Protein AF-A0A5C6ECI1-F1 (afdb_monomer)

Mean predicted aligned error: 12.62 Å

Secondary structure (DSSP, 8-state):
---TTSSEEEETTEEEEEEEPPPPPTTS-HHHHHTS-SEEEEEEEEEE---TT-S--EEEEEEE----S------------------

Radius of gyration: 21.87 Å; Cα contacts (8 Å, |Δi|>4): 93; chains: 1; bounding box: 57×57×39 Å

pLDDT: mean 78.05, std 19.33, range [36.78, 96.5]

Nearest PDB structures (foldseek):
  8i9x-assembly1_Ld  TM=5.108E-01  e=6.619E-01  Thermochaetoides thermophila DSM 1495
  8q87-assembly1_Bd  TM=5.052E-01  e=7.940E-01  Gallus gallus
  9cai-assembly1_Cd  TM=5.114E-01  e=1.012E+00  Caenorhabditis elegans
  8t3e-assembly1_Ad  TM=4.948E-01  e=1.857E+00  Saccharomyces cerevisiae
  4v91-assembly1_d  TM=4.543E-01  e=1.457E+00  Kluyveromyces lactis

Foldseek 3Di:
DD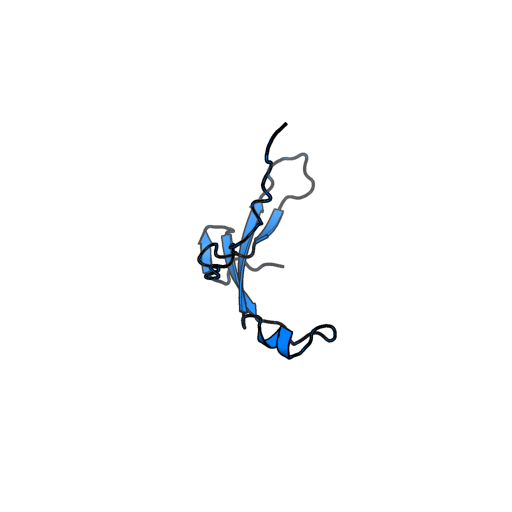DQVDAAAPDVQKHKDKDAQDPDDPVDDPVRSVPDDRIFIWIWGWDADPDPVDPDGIDIDIDGPPPPPDPPDPPPDDPDPDDDDDD

Solvent-accessible surface area (backbone atoms only — not comparable to full-atom values): 5953 Å² total; per-residue (Å²): 135,88,65,87,87,50,67,53,71,81,53,87,54,29,28,33,39,80,46,68,56,72,79,85,52,96,90,56,54,70,73,64,51,68,72,52,65,71,52,48,60,33,37,41,38,56,46,76,47,80,59,83,91,50,91,61,51,70,46,78,46,81,40,70,68,76,72,93,70,74,86,87,64,97,74,91,79,83,86,74,87,77,80,82,77,87,133

Sequence (87 aa):
MSDFRTGIRYGKDDHSIQIDKPSCPTWMSKEEYEGYPDFIMIREIKIHVTNQDFRTREIIVHTSLETDRTATNPECSSGDRRSANSC

Structure (mmCIF, N/CA/C/O backbone):
data_AF-A0A5C6ECI1-F1
#
_entry.id   AF-A0A5C6ECI1-F1
#
loop_
_atom_site.group_PDB
_atom_site.id
_atom_site.type_symbol
_atom_site.label_atom_id
_atom_site.label_alt_id
_atom_site.label_comp_id
_atom_site.label_asym_id
_atom_site.label_entity_id
_atom_site.label_seq_id
_atom_site.pdbx_PDB_ins_code
_atom_site.Cartn_x
_atom_site.Cartn_y
_atom_site.Cartn_z
_atom_site.occupancy
_atom_site.B_iso_or_equiv
_atom_site.auth_seq_id
_atom_site.auth_comp_id
_atom_site.auth_asym_id
_atom_site.auth_atom_id
_atom_site.pdbx_PDB_model_num
ATOM 1 N N . MET A 1 1 ? -11.072 -2.798 -2.412 1.00 58.91 1 MET A N 1
ATOM 2 C CA . MET A 1 1 ? -11.698 -3.187 -1.130 1.00 58.91 1 MET A CA 1
ATOM 3 C C . MET A 1 1 ? -10.704 -4.120 -0.462 1.00 58.91 1 MET A C 1
ATOM 5 O O . MET A 1 1 ? -10.347 -5.105 -1.091 1.00 58.91 1 MET A O 1
ATOM 9 N N . SER A 1 2 ? -10.141 -3.734 0.683 1.00 76.88 2 SER A N 1
ATOM 10 C CA . SER A 1 2 ? -9.043 -4.472 1.324 1.00 76.88 2 SER A CA 1
ATOM 11 C C . SER A 1 2 ? -9.567 -5.713 2.060 1.00 76.88 2 SER A C 1
ATOM 13 O O . SER A 1 2 ? -10.594 -5.636 2.743 1.00 76.88 2 SER A O 1
ATOM 15 N N . ASP A 1 3 ? -8.884 -6.852 1.898 1.00 82.94 3 ASP A N 1
ATOM 16 C CA . ASP A 1 3 ? -9.183 -8.099 2.607 1.00 82.94 3 ASP A CA 1
ATOM 17 C C . ASP A 1 3 ? -8.156 -8.369 3.717 1.00 82.94 3 ASP A C 1
ATOM 19 O O . ASP A 1 3 ? -7.122 -9.003 3.495 1.00 82.94 3 ASP A O 1
ATOM 23 N N . PHE A 1 4 ? -8.509 -7.956 4.940 1.00 83.50 4 PHE A N 1
ATOM 24 C CA . PHE A 1 4 ? -7.743 -8.143 6.186 1.00 83.50 4 PHE A CA 1
ATOM 25 C C . PHE A 1 4 ? -7.525 -9.606 6.592 1.00 83.50 4 PHE A C 1
ATOM 27 O O . PHE A 1 4 ? -6.941 -9.905 7.639 1.00 83.50 4 PHE A O 1
ATOM 34 N N . ARG A 1 5 ? -8.042 -10.553 5.802 1.00 79.94 5 ARG A N 1
ATOM 35 C CA . ARG A 1 5 ? -7.804 -11.975 6.018 1.00 79.94 5 ARG A CA 1
ATOM 36 C C . ARG A 1 5 ? -6.531 -12.468 5.339 1.00 79.94 5 ARG A C 1
ATOM 38 O O . ARG A 1 5 ? -6.070 -13.545 5.717 1.00 79.94 5 ARG A O 1
ATOM 45 N N . THR A 1 6 ? -5.982 -11.703 4.402 1.00 82.56 6 THR A N 1
ATOM 46 C CA . THR A 1 6 ? -4.792 -12.044 3.612 1.00 82.56 6 THR A CA 1
ATOM 47 C C . THR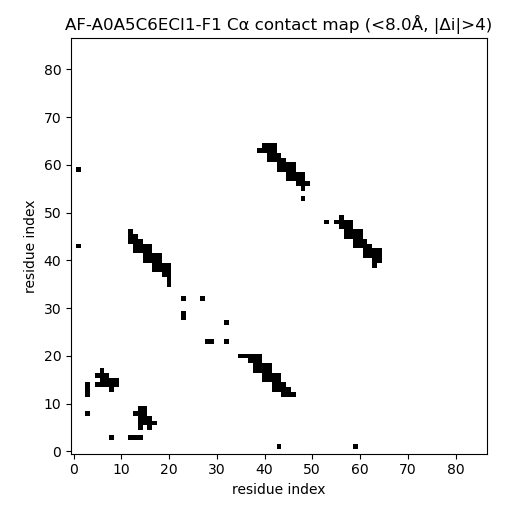 A 1 6 ? -3.528 -11.376 4.170 1.00 82.56 6 THR A C 1
ATOM 49 O O . THR A 1 6 ? -3.592 -10.688 5.185 1.00 82.56 6 THR A O 1
ATOM 52 N N . GLY A 1 7 ? -2.368 -11.621 3.554 1.00 87.25 7 GLY A N 1
ATOM 53 C CA . GLY A 1 7 ? -1.119 -10.955 3.929 1.00 87.25 7 GLY A CA 1
ATOM 54 C C . GLY A 1 7 ? -0.550 -11.350 5.299 1.00 87.25 7 GLY A C 1
ATOM 55 O O . GLY A 1 7 ? -0.904 -12.376 5.887 1.00 87.25 7 GLY A O 1
ATOM 56 N N . ILE A 1 8 ? 0.379 -10.530 5.796 1.00 89.94 8 ILE A N 1
ATOM 57 C CA . ILE A 1 8 ? 1.018 -10.697 7.110 1.00 89.94 8 ILE A CA 1
ATOM 58 C C . ILE A 1 8 ? 0.233 -9.882 8.134 1.00 89.94 8 ILE A C 1
ATOM 60 O O . ILE A 1 8 ? 0.212 -8.657 8.063 1.00 89.94 8 ILE A O 1
ATOM 64 N N . ARG A 1 9 ? -0.389 -10.543 9.112 1.00 91.31 9 ARG A N 1
ATOM 65 C CA . ARG A 1 9 ? -1.176 -9.864 10.154 1.00 91.31 9 ARG A CA 1
ATOM 66 C C . ARG A 1 9 ? -0.299 -9.415 11.322 1.00 91.31 9 ARG A C 1
ATOM 68 O O . ARG A 1 9 ? 0.457 -10.221 11.860 1.00 91.31 9 ARG A O 1
ATOM 75 N N . TYR A 1 10 ? -0.477 -8.172 11.767 1.00 89.25 10 TYR A N 1
ATOM 76 C CA . TYR A 1 10 ? 0.150 -7.640 12.989 1.00 89.25 10 TYR A CA 1
ATOM 77 C C . TYR A 1 10 ? -0.836 -7.516 14.152 1.00 89.25 10 TYR A C 1
ATOM 79 O O . TYR A 1 10 ? -0.430 -7.434 15.309 1.00 89.25 10 TYR A O 1
ATOM 87 N N . GLY A 1 11 ? -2.135 -7.534 13.858 1.00 88.38 11 GLY A N 1
ATOM 88 C CA . GLY A 1 11 ? -3.188 -7.446 14.854 1.00 88.38 11 GLY A CA 1
ATOM 89 C C . GLY A 1 11 ? -4.568 -7.496 14.213 1.00 88.38 11 GLY A C 1
ATOM 90 O O . GLY A 1 11 ? -4.722 -7.766 13.021 1.00 88.38 11 GLY A O 1
ATOM 91 N N . LYS A 1 12 ? -5.599 -7.241 15.018 1.00 89.88 12 LYS A N 1
ATOM 92 C CA . LYS A 1 12 ? -6.940 -7.007 14.481 1.00 89.88 12 LYS A CA 1
ATOM 93 C C . LYS A 1 12 ? -6.897 -5.737 13.627 1.00 89.88 12 LYS A C 1
ATOM 95 O O . LYS A 1 12 ? -6.396 -4.726 14.104 1.00 89.88 12 LYS A O 1
ATOM 100 N N . ASP A 1 13 ? -7.455 -5.802 12.417 1.00 91.25 13 ASP A N 1
ATOM 101 C CA . ASP A 1 13 ? -7.587 -4.652 11.511 1.00 91.25 13 ASP A CA 1
ATOM 102 C C . ASP A 1 13 ? -6.245 -4.033 11.062 1.00 91.25 13 ASP A C 1
ATOM 104 O O . ASP A 1 13 ? -6.209 -2.895 10.604 1.00 91.25 13 ASP A O 1
ATOM 108 N N . ASP A 1 14 ? -5.147 -4.787 11.166 1.00 91.88 14 ASP A N 1
ATOM 109 C CA . ASP A 1 14 ? -3.791 -4.338 10.846 1.00 91.88 14 ASP A CA 1
ATOM 110 C C . ASP A 1 14 ? -2.989 -5.471 10.195 1.00 91.88 14 ASP A C 1
ATOM 112 O O . ASP A 1 14 ? -2.707 -6.510 10.814 1.00 91.88 14 ASP A O 1
ATOM 116 N N . HIS A 1 15 ? -2.641 -5.276 8.925 1.00 91.75 15 HIS A N 1
ATOM 117 C CA . HIS A 1 15 ? -1.897 -6.251 8.133 1.00 91.75 15 HIS A CA 1
ATOM 118 C C . HIS A 1 15 ? -1.014 -5.583 7.075 1.00 91.75 15 HIS A C 1
ATOM 120 O O . HIS A 1 15 ? -1.181 -4.408 6.761 1.00 91.75 15 HIS A O 1
ATOM 126 N N . SER A 1 16 ? -0.072 -6.334 6.516 1.00 92.12 16 SER A N 1
ATOM 127 C CA . SER A 1 16 ? 0.682 -5.946 5.324 1.00 92.12 16 SER A CA 1
ATOM 128 C C . SER A 1 16 ? 0.331 -6.839 4.147 1.00 92.12 16 SER A C 1
ATOM 130 O O . SER A 1 16 ? 0.285 -8.064 4.289 1.00 92.12 16 SER A O 1
ATOM 132 N N . ILE A 1 17 ? 0.185 -6.233 2.975 1.00 91.25 17 ILE A N 1
ATOM 133 C CA . ILE A 1 17 ? -0.003 -6.917 1.696 1.00 91.25 17 ILE A CA 1
ATOM 134 C C . ILE A 1 17 ? 1.189 -6.663 0.772 1.00 91.25 17 ILE A C 1
ATOM 136 O O . ILE A 1 17 ? 1.849 -5.625 0.857 1.00 91.25 17 ILE A O 1
ATOM 140 N N . GLN A 1 18 ? 1.451 -7.621 -0.113 1.00 89.88 18 GLN A N 1
ATOM 141 C CA . GLN A 1 18 ? 2.377 -7.450 -1.224 1.00 89.88 18 GLN A CA 1
ATOM 142 C C . GLN A 1 18 ? 1.614 -6.876 -2.418 1.00 89.88 18 GLN A C 1
ATOM 144 O O . GLN A 1 18 ? 0.537 -7.366 -2.758 1.00 89.88 18 GLN A O 1
ATOM 149 N N . ILE A 1 19 ? 2.181 -5.855 -3.054 1.00 88.69 19 ILE A N 1
ATOM 150 C CA . ILE A 1 19 ? 1.708 -5.334 -4.334 1.00 88.69 19 ILE A CA 1
ATOM 151 C C . ILE A 1 19 ? 2.826 -5.518 -5.347 1.00 88.69 19 ILE A C 1
ATOM 153 O O . ILE A 1 19 ? 3.908 -4.952 -5.189 1.00 88.69 19 ILE A O 1
ATOM 157 N N . ASP A 1 20 ? 2.549 -6.309 -6.376 1.00 91.25 20 ASP A N 1
ATOM 158 C CA . ASP A 1 20 ? 3.498 -6.563 -7.451 1.00 91.25 20 ASP A CA 1
ATOM 159 C C . ASP A 1 20 ? 3.658 -5.330 -8.344 1.00 91.25 20 ASP A C 1
ATOM 161 O O . ASP A 1 20 ? 2.719 -4.552 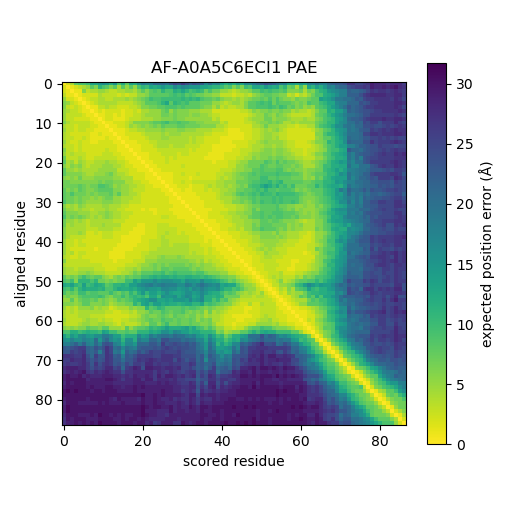-8.557 1.00 91.25 20 ASP A O 1
ATOM 165 N N . LYS A 1 21 ? 4.865 -5.165 -8.884 1.00 89.94 21 LYS A N 1
ATOM 166 C CA . LYS A 1 21 ? 5.193 -4.109 -9.836 1.00 89.94 21 LYS A CA 1
ATOM 167 C C . LYS A 1 21 ? 4.264 -4.239 -11.054 1.00 89.94 21 LYS A C 1
ATOM 169 O O . LYS A 1 21 ? 4.274 -5.274 -11.725 1.00 89.94 21 LYS A O 1
ATOM 174 N N . PRO A 1 22 ? 3.451 -3.212 -11.365 1.00 92.25 22 PRO A N 1
ATOM 175 C CA . PRO A 1 22 ? 2.554 -3.247 -12.518 1.00 92.25 22 PRO A CA 1
ATOM 176 C C . PRO A 1 22 ? 3.374 -3.189 -13.801 1.00 92.25 22 PRO A C 1
ATOM 178 O O . PRO A 1 22 ? 4.493 -2.695 -13.765 1.00 92.25 22 PRO A O 1
ATOM 181 N N . SER A 1 23 ? 2.837 -3.623 -14.943 1.00 94.81 23 SER A N 1
ATOM 182 C CA . SER A 1 23 ? 3.534 -3.507 -16.235 1.00 94.81 23 SER A CA 1
ATOM 183 C C . SER A 1 23 ? 4.000 -2.075 -16.531 1.00 94.81 23 SER A C 1
ATOM 185 O O . SER A 1 23 ? 3.329 -1.116 -16.147 1.00 94.81 23 SER A O 1
ATOM 187 N N . CYS A 1 24 ? 5.129 -1.944 -17.240 1.00 93.62 24 CYS A N 1
ATOM 188 C CA . CYS A 1 24 ? 5.711 -0.648 -17.596 1.00 93.62 24 CYS A CA 1
ATOM 189 C C . CYS A 1 24 ? 4.666 0.262 -18.260 1.00 93.62 24 CYS A C 1
ATOM 191 O O . CYS A 1 24 ? 4.128 -0.100 -19.314 1.00 93.62 24 CYS A O 1
ATOM 193 N N . PRO A 1 25 ? 4.353 1.425 -17.667 1.00 94.38 25 PRO A N 1
ATOM 194 C CA . PRO A 1 25 ? 3.380 2.338 -18.238 1.00 94.38 25 PRO A CA 1
ATOM 195 C C . PRO A 1 25 ? 3.965 3.077 -19.448 1.00 94.38 25 PRO A C 1
ATOM 197 O O . PRO A 1 25 ? 5.173 3.255 -19.567 1.00 94.38 25 PRO A O 1
ATOM 200 N N . THR A 1 26 ? 3.099 3.567 -20.337 1.00 95.69 26 THR A N 1
ATOM 201 C CA . THR A 1 26 ? 3.501 4.188 -21.617 1.00 95.69 26 THR A CA 1
ATOM 202 C C . THR A 1 26 ? 4.301 5.482 -21.480 1.00 95.69 26 THR A C 1
ATOM 204 O O . THR A 1 26 ? 4.898 5.936 -22.449 1.00 95.69 26 THR A O 1
ATOM 207 N N . TRP A 1 27 ? 4.254 6.119 -20.312 1.00 96.50 27 TRP A N 1
ATOM 208 C CA . TRP A 1 27 ? 4.928 7.385 -20.031 1.00 96.50 27 TRP A CA 1
ATOM 209 C C . TRP A 1 27 ? 6.313 7.208 -19.393 1.00 96.50 27 TRP A C 1
ATOM 211 O O . TRP A 1 27 ? 7.028 8.195 -19.261 1.00 96.50 27 TRP A O 1
ATOM 221 N N . MET A 1 28 ? 6.684 5.986 -18.994 1.00 94.88 28 MET A N 1
ATOM 222 C CA . MET A 1 28 ? 7.951 5.678 -18.326 1.00 94.88 28 MET A CA 1
ATOM 223 C C . MET A 1 28 ? 8.894 4.967 -19.299 1.00 94.88 28 MET A C 1
ATOM 225 O O . MET A 1 28 ? 8.462 4.110 -20.074 1.00 94.88 28 MET A O 1
ATOM 229 N N . SER A 1 29 ? 10.181 5.319 -19.268 1.00 95.62 29 SER A N 1
ATOM 230 C CA . SER A 1 29 ? 11.193 4.589 -20.041 1.00 95.62 29 SER A CA 1
ATOM 231 C C . SER A 1 29 ? 11.411 3.187 -19.468 1.00 95.62 29 SER A C 1
ATOM 233 O O . SER A 1 29 ? 11.164 2.938 -18.287 1.00 95.62 29 SER A O 1
ATOM 235 N N . LYS A 1 30 ? 11.889 2.255 -20.296 1.00 94.00 30 LYS A N 1
ATOM 236 C CA . LYS A 1 30 ? 12.132 0.881 -19.845 1.00 94.00 30 LYS A CA 1
ATOM 237 C C . LYS A 1 30 ? 13.255 0.837 -18.808 1.00 94.00 30 LYS A C 1
ATOM 239 O O . LYS A 1 30 ? 13.141 0.125 -17.819 1.00 94.00 30 LYS A O 1
ATOM 244 N N . GLU A 1 31 ? 14.294 1.632 -19.024 1.00 95.31 31 GLU A N 1
ATOM 245 C CA . GLU A 1 31 ? 15.457 1.740 -18.150 1.00 95.31 31 GLU A CA 1
ATOM 246 C C . GLU A 1 31 ? 15.068 2.276 -16.764 1.00 95.31 31 GLU A C 1
ATOM 248 O O . GLU A 1 31 ? 15.483 1.726 -15.746 1.00 95.31 31 GLU A O 1
ATOM 253 N N . GLU A 1 32 ? 14.225 3.313 -16.712 1.00 92.94 32 GLU A N 1
ATOM 254 C CA . GLU A 1 32 ? 13.677 3.842 -15.456 1.00 92.94 32 GLU A CA 1
ATOM 255 C C . GLU A 1 32 ? 12.777 2.812 -14.762 1.00 92.94 32 GLU A C 1
ATOM 257 O O . GLU A 1 32 ? 12.892 2.591 -13.557 1.00 92.94 32 GLU A O 1
ATOM 262 N N . TYR A 1 33 ? 11.924 2.128 -15.529 1.00 94.19 33 TYR A N 1
ATOM 263 C CA . TYR A 1 33 ? 11.016 1.113 -15.007 1.00 94.19 33 TYR A CA 1
ATOM 264 C C . TYR A 1 33 ? 11.744 -0.095 -14.393 1.00 94.19 33 TYR A C 1
ATOM 266 O O . TYR A 1 33 ? 11.339 -0.611 -13.347 1.00 94.19 33 TYR A O 1
ATOM 274 N N . GLU A 1 34 ? 12.832 -0.542 -15.020 1.00 93.44 34 GLU A N 1
ATOM 275 C CA . GLU A 1 34 ? 13.672 -1.640 -14.529 1.00 93.44 34 GLU A CA 1
ATOM 276 C C . GLU A 1 34 ? 14.360 -1.312 -13.196 1.00 93.44 34 GLU A C 1
ATOM 278 O O . GLU A 1 34 ? 14.670 -2.228 -12.436 1.00 93.44 34 GLU A O 1
ATOM 283 N N . GLY A 1 35 ? 14.532 -0.026 -12.872 1.00 90.06 35 GLY A N 1
ATOM 284 C CA . GLY A 1 35 ? 15.089 0.426 -11.597 1.00 90.06 35 GLY A CA 1
ATOM 285 C C . GLY A 1 35 ? 14.163 0.238 -10.388 1.00 90.06 35 GLY A C 1
ATOM 286 O O . GLY A 1 35 ? 14.634 0.297 -9.251 1.00 90.06 35 GLY A O 1
ATOM 287 N N . TYR A 1 36 ? 12.863 0.001 -10.594 1.00 90.31 36 TYR A N 1
ATOM 288 C CA . TYR A 1 36 ? 11.911 -0.204 -9.499 1.00 90.31 36 TYR A CA 1
ATOM 289 C C . TYR A 1 36 ? 11.873 -1.662 -9.016 1.00 90.31 36 TYR A C 1
ATOM 291 O O . TYR A 1 36 ? 11.978 -2.593 -9.824 1.00 90.31 36 TYR A O 1
ATOM 299 N N . PRO A 1 37 ? 11.641 -1.891 -7.708 1.00 91.31 37 PRO A N 1
ATOM 300 C CA . PRO A 1 37 ? 11.541 -3.235 -7.149 1.00 91.31 37 PRO A CA 1
ATOM 301 C C . PRO A 1 37 ? 10.369 -4.012 -7.757 1.00 91.31 37 PRO A C 1
ATOM 303 O O . PRO A 1 37 ? 9.354 -3.430 -8.130 1.00 91.31 37 PRO A O 1
ATOM 306 N N . ASP A 1 38 ? 10.489 -5.338 -7.827 1.00 89.94 38 ASP A N 1
ATOM 307 C CA . ASP A 1 38 ? 9.459 -6.209 -8.414 1.00 89.94 38 ASP A CA 1
ATOM 308 C C . ASP A 1 38 ? 8.161 -6.269 -7.607 1.00 89.94 38 ASP A C 1
ATOM 310 O O . ASP A 1 38 ? 7.116 -6.625 -8.145 1.00 89.94 38 ASP A O 1
ATOM 314 N N . PHE A 1 39 ? 8.210 -5.897 -6.333 1.00 89.00 39 PHE A N 1
ATOM 315 C CA . PHE A 1 39 ? 7.041 -5.730 -5.486 1.00 89.00 39 PHE A CA 1
ATOM 316 C C . PHE A 1 39 ? 7.345 -4.749 -4.355 1.00 89.00 39 PHE A C 1
ATOM 318 O O . PHE A 1 39 ? 8.503 -4.497 -4.011 1.00 89.00 39 PHE A O 1
ATOM 325 N N . ILE A 1 40 ? 6.288 -4.230 -3.741 1.00 89.06 40 ILE A N 1
ATOM 326 C CA . ILE A 1 40 ? 6.359 -3.441 -2.513 1.00 89.06 40 ILE A CA 1
ATOM 327 C C . ILE A 1 40 ? 5.459 -4.051 -1.444 1.00 89.06 40 ILE A C 1
ATOM 329 O O . ILE A 1 40 ? 4.451 -4.692 -1.743 1.00 89.06 40 ILE A O 1
ATOM 333 N N . MET A 1 41 ? 5.814 -3.820 -0.183 1.00 89.38 41 MET A N 1
ATOM 334 C CA . MET A 1 41 ? 4.963 -4.156 0.954 1.00 89.38 41 MET A CA 1
ATOM 335 C C . MET A 1 41 ? 4.236 -2.900 1.425 1.00 89.38 41 MET A C 1
ATOM 337 O O . MET A 1 41 ? 4.868 -1.895 1.759 1.00 89.38 41 MET A O 1
ATOM 341 N N . ILE A 1 42 ? 2.909 -2.963 1.478 1.00 89.94 42 ILE A N 1
ATOM 342 C CA . ILE A 1 42 ? 2.071 -1.889 2.014 1.00 89.94 42 ILE A CA 1
ATOM 343 C C . ILE A 1 42 ? 1.392 -2.392 3.275 1.00 89.94 42 ILE A C 1
ATOM 345 O O . ILE A 1 42 ? 0.805 -3.472 3.274 1.00 89.94 42 ILE A O 1
ATOM 349 N N . ARG A 1 43 ? 1.437 -1.585 4.334 1.00 90.88 43 ARG A N 1
ATOM 350 C CA . ARG A 1 43 ? 0.651 -1.817 5.542 1.00 90.88 43 ARG A CA 1
ATOM 351 C C . ARG A 1 43 ? -0.710 -1.154 5.391 1.00 90.88 43 ARG A C 1
ATOM 353 O O . ARG A 1 43 ? -0.789 0.029 5.057 1.00 90.88 43 ARG A O 1
ATOM 360 N N . GLU A 1 44 ? -1.766 -1.910 5.649 1.00 92.94 44 GLU A N 1
ATOM 361 C CA . GLU A 1 44 ? -3.136 -1.415 5.672 1.00 92.94 44 GLU A CA 1
ATOM 362 C C . GLU A 1 44 ? -3.692 -1.510 7.089 1.00 92.94 44 GLU A C 1
ATOM 364 O O . GLU A 1 44 ? -3.621 -2.557 7.739 1.00 92.94 44 GLU A O 1
ATOM 369 N N . ILE A 1 45 ? -4.258 -0.403 7.560 1.00 91.56 45 ILE A N 1
ATOM 370 C CA . ILE A 1 45 ? -4.826 -0.294 8.902 1.00 91.56 45 ILE A CA 1
ATOM 371 C C . ILE A 1 45 ? -6.266 0.176 8.773 1.00 91.56 45 ILE A C 1
ATOM 373 O O . ILE A 1 45 ? -6.533 1.216 8.167 1.00 91.56 45 ILE A O 1
ATOM 377 N N . LYS A 1 46 ? -7.197 -0.570 9.364 1.00 92.44 46 LYS A N 1
ATOM 378 C CA . LYS A 1 46 ? -8.603 -0.188 9.452 1.00 92.44 46 LYS A CA 1
ATOM 379 C C . LYS A 1 46 ? -8.896 0.469 10.797 1.00 92.44 46 LYS A C 1
ATOM 381 O O . LYS A 1 46 ? -8.739 -0.116 11.865 1.00 92.44 46 LYS A O 1
ATOM 386 N N . ILE A 1 47 ? -9.384 1.700 10.727 1.00 90.88 47 ILE A N 1
ATOM 387 C CA . ILE A 1 47 ? -9.739 2.540 11.866 1.00 90.88 47 ILE A CA 1
ATOM 388 C C . ILE A 1 47 ? -11.260 2.652 11.934 1.00 90.88 47 ILE A C 1
ATOM 390 O O . ILE A 1 47 ? -11.913 3.057 10.972 1.00 90.88 47 ILE A O 1
ATOM 394 N N . HIS A 1 48 ? -11.818 2.329 13.099 1.00 91.88 48 HIS A N 1
ATOM 395 C CA . HIS A 1 48 ? -13.243 2.473 13.377 1.00 91.88 48 HIS A CA 1
ATOM 396 C C . HIS A 1 48 ? -13.5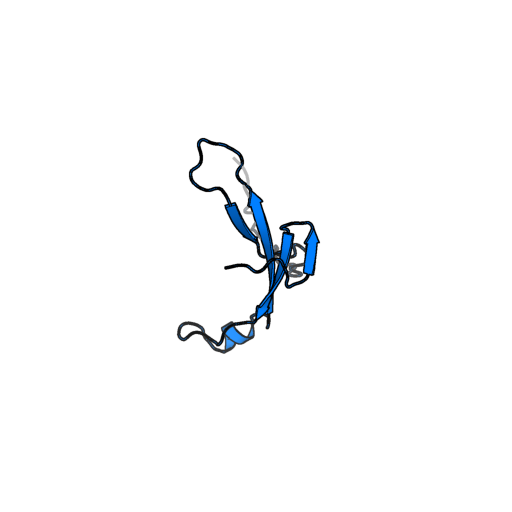19 3.840 14.006 1.00 91.88 48 HIS A C 1
ATOM 398 O O . HIS A 1 48 ? -13.021 4.151 15.089 1.00 91.88 48 HIS A O 1
ATOM 404 N N . VAL A 1 49 ? -14.333 4.655 13.336 1.00 90.75 49 VAL A N 1
ATOM 405 C CA . VAL A 1 49 ? -14.715 5.987 13.816 1.00 90.75 49 VAL A CA 1
ATOM 406 C C . VAL A 1 49 ? -15.958 5.863 14.691 1.00 90.75 49 VAL A C 1
ATOM 408 O O . VAL A 1 49 ? -17.072 5.622 14.219 1.00 90.75 49 VAL A O 1
ATOM 411 N N . THR A 1 50 ? -15.764 6.035 15.994 1.00 89.69 50 THR A N 1
ATOM 412 C CA . THR A 1 50 ? -16.826 5.902 17.003 1.00 89.69 50 THR A CA 1
ATOM 413 C C . THR A 1 50 ? -17.582 7.202 17.262 1.00 89.69 50 THR A C 1
ATOM 415 O O . THR A 1 50 ? -18.684 7.171 17.806 1.00 89.69 50 THR A O 1
ATOM 418 N N . ASN A 1 51 ? -17.030 8.346 16.853 1.00 88.94 51 ASN A N 1
ATOM 419 C CA . ASN A 1 51 ? -17.668 9.642 17.044 1.00 88.94 51 ASN A CA 1
ATOM 420 C C . ASN A 1 51 ? -18.951 9.746 16.187 1.00 88.94 51 ASN A C 1
ATOM 422 O O . ASN A 1 51 ? -18.966 9.398 15.005 1.00 88.94 51 ASN A O 1
ATOM 426 N N . GLN A 1 52 ? -20.056 10.166 16.808 1.00 76.50 52 GLN A N 1
ATOM 427 C CA . GLN A 1 52 ? -21.380 10.223 16.184 1.00 76.50 52 GLN A CA 1
ATOM 428 C C . GLN A 1 52 ? -21.525 11.356 15.161 1.00 76.50 52 GLN A C 1
ATOM 430 O O . GLN A 1 52 ? -22.339 11.216 14.25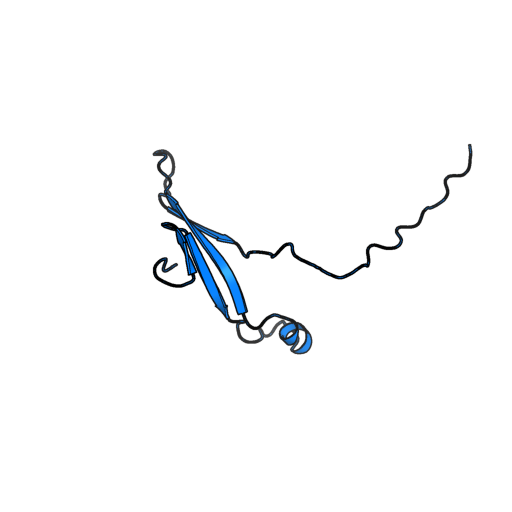0 1.00 76.50 52 GLN A O 1
ATOM 435 N N . ASP A 1 53 ? -20.694 12.394 15.252 1.00 88.88 53 ASP A N 1
ATOM 436 C CA . ASP A 1 53 ? -20.737 13.572 14.380 1.00 88.88 53 ASP A CA 1
ATOM 437 C C . ASP A 1 53 ? -20.110 13.318 12.998 1.00 88.88 53 ASP A C 1
ATOM 439 O O . ASP A 1 53 ? -20.334 14.069 12.046 1.00 88.88 53 ASP A O 1
ATOM 443 N N . PHE A 1 54 ? -19.348 12.229 12.850 1.00 86.62 54 PHE A N 1
ATOM 444 C CA . PHE A 1 54 ? -18.764 11.832 11.573 1.00 86.62 54 PHE A CA 1
ATOM 445 C C . PHE A 1 54 ? -19.690 10.888 10.806 1.00 86.62 54 PHE A C 1
ATOM 447 O O . PHE A 1 54 ? -20.184 9.887 11.327 1.00 86.62 54 PHE A O 1
ATOM 454 N N . ARG A 1 55 ? -19.872 11.179 9.512 1.00 86.38 55 ARG A N 1
ATOM 455 C CA . ARG A 1 55 ? -20.636 10.313 8.598 1.00 86.38 55 ARG A CA 1
ATOM 456 C C . ARG A 1 55 ? -19.916 8.996 8.303 1.00 86.38 55 ARG A C 1
ATOM 458 O O . ARG A 1 55 ? -20.566 7.970 8.132 1.00 86.38 55 ARG A O 1
ATOM 465 N N . THR A 1 56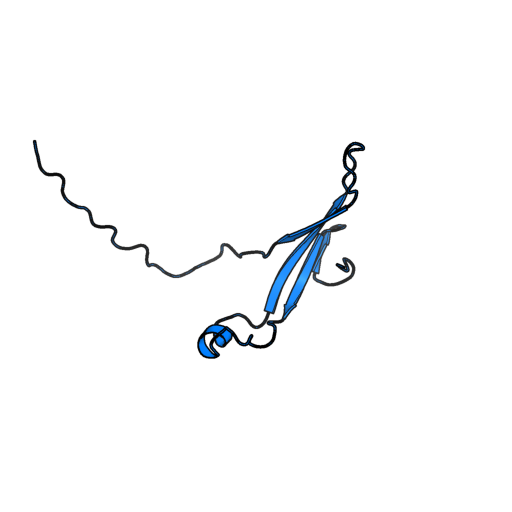 ? -18.587 9.021 8.244 1.00 87.69 56 THR A N 1
ATOM 466 C CA . THR A 1 56 ? -17.765 7.844 7.947 1.00 87.69 56 THR A CA 1
ATOM 467 C C . THR A 1 56 ? -17.516 7.039 9.216 1.00 87.69 56 THR A C 1
ATOM 469 O O . THR A 1 56 ? -17.088 7.599 10.220 1.00 87.69 56 THR A O 1
ATOM 472 N N . ARG A 1 57 ? -17.760 5.725 9.163 1.00 90.19 57 ARG A N 1
ATOM 473 C CA . ARG A 1 57 ? -17.571 4.794 10.292 1.00 90.19 57 ARG A CA 1
ATOM 474 C C . ARG A 1 57 ? -16.289 3.971 10.211 1.00 90.19 57 ARG A C 1
ATOM 476 O O . ARG A 1 57 ? -15.853 3.435 11.224 1.00 90.19 57 ARG A O 1
ATOM 483 N N . GLU A 1 58 ? -15.682 3.899 9.035 1.00 90.12 58 GLU A N 1
ATOM 484 C CA . GLU A 1 58 ? -14.498 3.089 8.765 1.00 90.12 58 GLU A CA 1
ATOM 485 C C . GLU A 1 58 ? -13.542 3.853 7.847 1.00 90.12 58 GLU A C 1
ATOM 487 O O . GLU A 1 58 ? -13.964 4.413 6.835 1.00 90.12 58 GLU A O 1
ATOM 492 N N . ILE A 1 59 ? -12.260 3.873 8.204 1.00 90.00 59 ILE A N 1
ATOM 493 C CA . ILE A 1 59 ? -11.183 4.444 7.392 1.00 90.00 59 ILE A CA 1
ATOM 494 C C . ILE A 1 59 ? -10.132 3.357 7.201 1.00 90.00 59 ILE A C 1
ATOM 496 O O . ILE A 1 59 ? -9.674 2.778 8.181 1.00 90.00 59 ILE A O 1
ATOM 500 N N . ILE A 1 60 ? -9.738 3.096 5.957 1.00 89.38 60 ILE A N 1
ATOM 501 C CA . ILE A 1 60 ? -8.613 2.213 5.641 1.00 89.38 60 ILE A CA 1
ATOM 502 C C . ILE A 1 60 ? -7.447 3.099 5.222 1.00 89.38 60 ILE A C 1
ATOM 504 O O . ILE A 1 60 ? -7.552 3.855 4.257 1.00 89.38 60 ILE A O 1
ATOM 508 N N . VAL A 1 61 ? -6.356 3.032 5.974 1.00 87.69 61 VAL A N 1
ATOM 509 C CA . VAL A 1 61 ? -5.131 3.779 5.698 1.00 87.69 61 VAL A CA 1
ATOM 510 C C . VAL A 1 61 ? -4.147 2.839 5.024 1.00 87.69 61 VAL A C 1
ATOM 512 O O . VAL A 1 61 ? -3.835 1.792 5.583 1.00 87.69 61 VAL A O 1
ATOM 515 N N . HIS A 1 62 ? -3.652 3.227 3.851 1.00 88.38 62 HIS A N 1
ATOM 516 C CA . HIS A 1 62 ? -2.555 2.545 3.172 1.00 88.38 62 HIS A CA 1
ATOM 517 C C . HIS A 1 62 ? -1.271 3.335 3.425 1.00 88.38 62 HIS A C 1
ATOM 519 O O . HIS A 1 62 ? -1.188 4.510 3.068 1.00 88.38 62 HIS A O 1
ATOM 525 N N . THR A 1 63 ? -0.277 2.701 4.037 1.00 81.31 63 THR A N 1
ATOM 526 C CA . THR A 1 63 ? 1.052 3.290 4.235 1.00 81.31 63 THR A CA 1
ATOM 527 C C . THR A 1 63 ? 2.093 2.375 3.614 1.00 81.31 63 THR A C 1
ATOM 529 O O . THR A 1 63 ? 2.178 1.201 3.986 1.00 81.31 63 THR A O 1
ATOM 532 N N . SER A 1 64 ? 2.910 2.888 2.697 1.00 74.31 64 SER A N 1
ATOM 533 C CA . SER A 1 64 ? 4.158 2.215 2.348 1.00 74.31 64 SER A CA 1
ATOM 534 C C . SER A 1 64 ? 5.090 2.329 3.549 1.00 74.31 64 SER A C 1
ATOM 536 O O . SER A 1 64 ? 5.330 3.430 4.047 1.00 74.31 64 SER A O 1
ATOM 538 N N . LEU A 1 65 ? 5.597 1.199 4.047 1.00 60.94 65 LEU A N 1
ATOM 539 C CA . LEU A 1 65 ? 6.740 1.239 4.949 1.00 60.94 65 LEU A CA 1
ATOM 540 C C . LEU A 1 65 ? 7.934 1.663 4.097 1.00 60.94 65 LEU A C 1
ATOM 542 O O . LEU A 1 65 ? 8.619 0.822 3.517 1.00 60.94 65 LEU A O 1
ATOM 546 N N . GLU A 1 66 ? 8.169 2.970 3.996 1.00 55.19 66 GLU A N 1
ATOM 547 C CA . GLU A 1 66 ? 9.515 3.438 3.709 1.00 55.19 66 GLU A CA 1
ATOM 548 C C . GLU A 1 66 ? 10.375 2.900 4.843 1.00 55.19 66 GLU A C 1
ATOM 550 O O . GLU A 1 66 ? 10.291 3.323 5.998 1.00 55.19 66 GLU A O 1
ATOM 555 N N . THR A 1 67 ? 11.125 1.849 4.543 1.00 41.34 67 THR A N 1
ATOM 556 C CA . THR A 1 67 ? 12.144 1.389 5.462 1.00 41.34 67 THR A CA 1
ATOM 557 C C . THR A 1 67 ? 13.178 2.512 5.509 1.00 41.34 67 THR A C 1
ATOM 559 O O . THR A 1 67 ? 13.987 2.632 4.596 1.00 41.34 67 THR A O 1
ATOM 562 N N . ASP A 1 68 ? 13.160 3.322 6.572 1.00 43.72 68 ASP A N 1
ATOM 563 C CA . ASP A 1 68 ? 14.238 4.245 6.975 1.00 43.72 68 ASP A CA 1
ATOM 564 C C . ASP A 1 68 ? 15.490 3.458 7.414 1.00 43.72 68 ASP A C 1
ATOM 566 O O . ASP A 1 68 ? 16.042 3.607 8.503 1.00 43.72 68 ASP A O 1
ATOM 570 N N . ARG A 1 69 ? 15.908 2.484 6.606 1.00 44.00 69 ARG A N 1
ATOM 571 C CA . ARG A 1 69 ? 17.159 1.765 6.808 1.00 44.00 69 ARG A CA 1
ATOM 572 C C . ARG A 1 69 ? 17.892 1.759 5.485 1.00 44.00 69 ARG A C 1
ATOM 574 O O . ARG A 1 69 ? 17.637 0.949 4.602 1.00 44.00 69 ARG A O 1
ATOM 581 N N . THR A 1 70 ? 18.808 2.722 5.437 1.00 36.78 70 THR A N 1
ATOM 582 C CA . THR A 1 70 ? 19.932 2.881 4.518 1.00 36.78 70 THR A CA 1
ATOM 583 C C . THR A 1 70 ? 19.581 3.240 3.077 1.00 36.78 70 THR A C 1
ATOM 585 O O . THR A 1 70 ? 19.715 2.426 2.169 1.00 36.78 70 THR A O 1
ATOM 588 N N . ALA A 1 71 ? 19.336 4.531 2.837 1.00 40.47 71 ALA A N 1
ATOM 589 C CA . ALA A 1 71 ? 20.001 5.161 1.703 1.00 40.47 71 ALA A CA 1
ATOM 590 C C . ALA A 1 71 ? 21.506 5.207 2.028 1.00 40.47 71 ALA A C 1
ATOM 592 O O . ALA A 1 71 ? 21.994 6.150 2.649 1.00 40.47 71 ALA A O 1
ATOM 593 N N . THR A 1 72 ? 22.251 4.159 1.671 1.00 42.09 72 THR A N 1
ATOM 594 C CA . THR A 1 72 ? 23.721 4.210 1.677 1.00 42.09 72 THR A CA 1
ATOM 595 C C . THR A 1 72 ? 24.179 5.000 0.457 1.00 42.09 72 THR A C 1
ATOM 597 O O . THR A 1 72 ? 24.781 4.442 -0.448 1.00 42.09 72 THR A O 1
ATOM 600 N N . ASN A 1 73 ? 23.893 6.299 0.427 1.00 44.22 73 ASN A N 1
ATOM 601 C CA . ASN A 1 73 ? 24.640 7.229 -0.407 1.00 44.22 73 ASN A CA 1
ATOM 602 C C . ASN A 1 73 ? 25.314 8.225 0.540 1.00 44.22 73 ASN A C 1
ATOM 604 O O . ASN A 1 73 ? 24.634 9.086 1.103 1.00 44.22 73 ASN A O 1
ATOM 608 N N . PRO A 1 74 ? 26.637 8.136 0.754 1.00 49.47 74 PRO A N 1
ATOM 609 C CA . PRO A 1 74 ? 27.378 9.164 1.458 1.00 49.47 74 PRO A CA 1
ATOM 610 C C . PRO A 1 74 ? 27.629 10.330 0.497 1.00 49.47 74 PRO A C 1
ATOM 612 O O . PRO A 1 74 ? 28.767 10.643 0.180 1.00 49.47 74 PRO A O 1
ATOM 615 N N . GLU A 1 75 ? 26.575 10.982 0.015 1.00 51.56 75 GLU A N 1
ATOM 616 C CA . GLU A 1 75 ? 26.713 12.243 -0.714 1.00 51.56 75 GLU A CA 1
ATOM 617 C C . GLU A 1 75 ? 25.787 13.290 -0.111 1.00 51.56 75 GLU A C 1
ATOM 619 O O . GLU A 1 75 ? 24.815 13.749 -0.697 1.00 51.56 75 GLU A O 1
ATOM 624 N N . CYS A 1 76 ? 26.145 13.697 1.103 1.00 47.72 76 CYS A N 1
ATOM 625 C CA . CYS A 1 76 ? 25.907 15.063 1.540 1.00 47.72 76 CYS A CA 1
ATOM 626 C C . CYS A 1 76 ? 27.278 15.700 1.785 1.00 47.72 76 CYS A C 1
ATOM 628 O O . CYS A 1 76 ? 27.704 15.915 2.917 1.00 47.72 76 CYS A O 1
ATOM 630 N N . SER A 1 77 ? 28.012 15.919 0.692 1.00 47.84 77 SER A N 1
ATOM 631 C CA . SER A 1 77 ? 29.284 16.633 0.704 1.00 47.84 77 SER A CA 1
ATOM 632 C C . SER A 1 7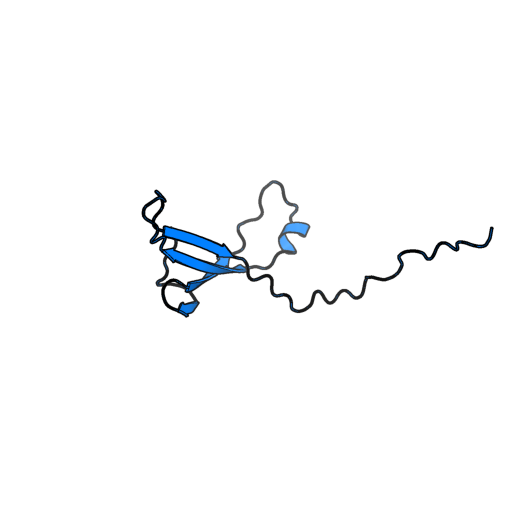7 ? 29.171 17.862 -0.185 1.00 47.84 77 SER A C 1
ATOM 634 O O . SER A 1 77 ? 28.952 17.744 -1.387 1.00 47.84 77 SER A O 1
ATOM 636 N N . SER A 1 78 ? 29.467 19.017 0.416 1.00 48.78 78 SER A N 1
ATOM 637 C CA . SER A 1 78 ? 29.888 20.269 -0.238 1.00 48.78 78 SER A CA 1
ATOM 638 C C . SER A 1 78 ? 28.802 21.305 -0.558 1.00 48.78 78 SER A C 1
ATOM 640 O O . SER A 1 78 ? 28.611 21.705 -1.701 1.00 48.78 78 SER A O 1
ATOM 642 N N . GLY A 1 79 ? 28.177 21.853 0.488 1.00 44.78 79 GLY A N 1
ATOM 643 C CA . GLY A 1 79 ? 27.590 23.198 0.461 1.00 44.78 79 GLY A CA 1
ATOM 644 C C . GLY A 1 79 ? 28.603 24.252 0.922 1.00 44.78 79 GLY A C 1
ATOM 645 O O . GLY A 1 79 ? 28.611 24.639 2.084 1.00 44.78 79 GLY A O 1
ATOM 646 N N . ASP A 1 80 ? 29.504 24.614 0.012 1.00 55.62 80 ASP A N 1
ATOM 647 C CA . ASP A 1 80 ? 30.310 25.840 -0.100 1.00 55.62 80 ASP A CA 1
ATOM 648 C C . ASP A 1 80 ? 30.312 26.832 1.099 1.00 55.62 80 ASP A C 1
ATOM 650 O O . ASP A 1 80 ? 29.422 27.672 1.258 1.00 55.62 80 ASP A O 1
ATOM 654 N N . ARG A 1 81 ? 31.376 26.795 1.924 1.00 49.84 81 ARG A N 1
ATOM 655 C CA . ARG A 1 81 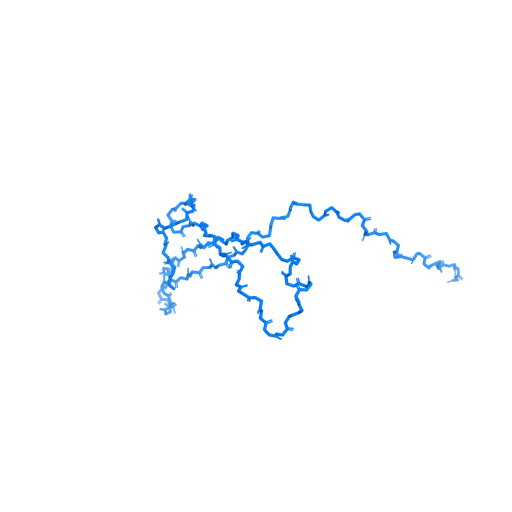? 31.703 27.865 2.888 1.00 49.84 81 ARG A CA 1
ATOM 656 C C . ARG A 1 81 ? 32.198 29.085 2.105 1.00 49.84 81 ARG A C 1
ATOM 658 O O . ARG A 1 81 ? 33.402 29.310 1.983 1.00 49.84 81 ARG A O 1
ATOM 665 N N . ARG A 1 82 ? 31.278 29.914 1.607 1.00 49.62 82 ARG A N 1
ATOM 666 C CA . ARG A 1 82 ? 31.649 31.267 1.186 1.00 49.62 82 ARG A CA 1
ATOM 667 C C . ARG A 1 82 ? 31.987 32.103 2.416 1.00 49.62 82 ARG A C 1
ATOM 669 O O . ARG A 1 82 ? 31.139 32.442 3.233 1.00 49.62 82 ARG A O 1
ATOM 676 N N . SER A 1 83 ? 33.286 32.363 2.516 1.00 52.03 83 SER A N 1
ATOM 677 C CA . SER A 1 83 ? 33.950 33.324 3.384 1.00 52.03 83 SER A CA 1
ATOM 678 C C . SER A 1 83 ? 33.164 34.634 3.491 1.00 52.03 83 SER A C 1
ATOM 680 O O . SER A 1 83 ? 32.983 35.333 2.495 1.00 52.03 83 SER A O 1
ATOM 682 N N . ALA A 1 84 ? 32.738 34.982 4.704 1.00 46.84 84 ALA A N 1
ATOM 683 C CA . ALA A 1 84 ? 32.462 36.361 5.076 1.00 46.84 84 ALA A CA 1
ATOM 684 C C . ALA A 1 84 ? 33.684 36.870 5.850 1.00 46.84 84 ALA A C 1
ATOM 686 O O . ALA A 1 84 ? 33.772 36.740 7.069 1.00 46.84 84 ALA A O 1
ATOM 687 N N . ASN A 1 85 ? 34.659 37.399 5.111 1.00 46.34 85 ASN A N 1
ATOM 688 C CA . ASN A 1 85 ? 35.671 38.282 5.672 1.00 46.34 85 ASN A CA 1
ATOM 689 C C . ASN A 1 85 ? 35.052 39.678 5.862 1.00 46.34 85 ASN A C 1
ATOM 691 O O . ASN A 1 85 ? 34.573 40.260 4.896 1.00 46.34 85 ASN A O 1
ATOM 695 N N . SER A 1 86 ? 35.145 40.185 7.096 1.00 49.84 86 SER A N 1
ATOM 696 C CA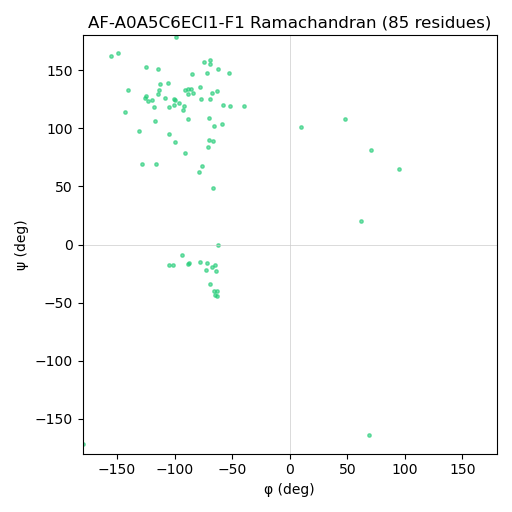 . SER A 1 86 ? 35.427 41.581 7.479 1.00 49.84 86 SER A CA 1
ATOM 697 C C . SER A 1 86 ? 34.645 42.725 6.808 1.00 49.84 86 SER A C 1
ATOM 699 O O . SER A 1 86 ? 34.994 43.134 5.702 1.00 49.84 86 SER A O 1
ATOM 701 N N . CYS A 1 87 ? 33.736 43.351 7.567 1.00 38.81 87 CYS A N 1
ATOM 702 C CA . CYS A 1 87 ? 33.757 44.777 7.955 1.00 38.81 87 CYS A CA 1
ATOM 703 C C . CYS A 1 87 ? 32.617 45.072 8.941 1.00 38.81 87 CYS A C 1
ATOM 705 O O . CYS A 1 87 ? 31.504 44.546 8.718 1.00 38.81 87 CYS A O 1
#

Organism: NCBI:txid2528015